Protein AF-A0A259C3B8-F1 (afdb_monomer_lite)

Radius of gyration: 17.26 Å; chains: 1; bounding box: 40×35×34 Å

pLDDT: mean 86.59, std 12.56, range [41.91, 95.62]

Sequence (79 aa):
MARTLGRPAIDIFFDILRKDRLATSCLMHVGHEENVQHIMQHRVHMGGSDAILHGETLHPRAYGTFTRYLGNDSLRLCA

Secondary structure (DSSP, 8-state):
-HHHHTS-HHHHHHHHHHHTTS----------HHHHHHHHTSTT----------SSS--THHHHHHHHIIIIIGGGT--

Structure (mmCIF, N/CA/C/O backbone):
data_AF-A0A259C3B8-F1
#
_entry.id   AF-A0A259C3B8-F1
#
loop_
_atom_site.group_PDB
_atom_site.id
_atom_site.type_symbol
_atom_site.label_atom_id
_atom_site.label_alt_id
_atom_site.label_comp_id
_atom_site.label_asym_id
_atom_site.label_entity_id
_atom_site.label_seq_id
_atom_site.pdbx_PDB_ins_code
_atom_site.Cartn_x
_atom_site.Cartn_y
_atom_site.Cartn_z
_atom_site.occupancy
_atom_site.B_iso_or_equiv
_atom_site.auth_seq_id
_atom_site.auth_comp_id
_atom_site.auth_asym_id
_atom_site.auth_atom_id
_atom_site.pdbx_PDB_model_num
ATOM 1 N N . MET A 1 1 ? 10.132 1.957 12.456 1.00 79.62 1 MET A N 1
ATOM 2 C CA . MET A 1 1 ? 11.292 2.822 12.144 1.00 79.62 1 MET A CA 1
ATOM 3 C C . MET A 1 1 ? 11.582 3.834 13.248 1.00 79.62 1 MET A C 1
ATOM 5 O O . MET A 1 1 ? 12.548 3.619 13.957 1.00 79.62 1 MET A O 1
ATOM 9 N N . ALA A 1 2 ? 10.755 4.866 13.471 1.00 87.25 2 ALA A N 1
ATOM 10 C CA . ALA A 1 2 ? 11.006 5.878 14.515 1.00 87.25 2 ALA A CA 1
ATOM 11 C C . ALA A 1 2 ? 11.224 5.275 15.919 1.00 87.25 2 ALA A C 1
ATOM 13 O O . ALA A 1 2 ? 12.233 5.546 16.559 1.00 87.25 2 ALA A O 1
ATOM 14 N N . ARG A 1 3 ? 10.340 4.352 16.335 1.00 88.19 3 ARG A N 1
ATOM 15 C CA . ARG A 1 3 ? 10.460 3.602 17.601 1.00 88.19 3 ARG A CA 1
ATOM 16 C C . ARG A 1 3 ? 11.765 2.806 17.703 1.00 88.19 3 ARG A C 1
ATOM 18 O O . ARG A 1 3 ? 12.422 2.852 18.729 1.00 88.19 3 ARG A O 1
ATOM 25 N N . THR A 1 4 ? 12.143 2.109 16.632 1.00 93.12 4 THR A N 1
ATOM 26 C CA . THR A 1 4 ? 13.384 1.319 16.552 1.00 93.12 4 THR A CA 1
ATOM 27 C C . THR A 1 4 ? 14.629 2.192 16.693 1.00 93.12 4 THR A C 1
ATOM 29 O O . THR A 1 4 ? 15.622 1.756 17.255 1.00 93.12 4 THR A O 1
ATOM 32 N N . LEU A 1 5 ? 14.569 3.424 16.184 1.00 92.75 5 LEU A N 1
ATOM 33 C CA . LEU A 1 5 ? 15.683 4.370 16.188 1.00 92.75 5 LEU A CA 1
ATOM 34 C C . LEU A 1 5 ? 15.690 5.294 17.416 1.00 92.75 5 LEU A C 1
ATOM 36 O O . LEU A 1 5 ? 16.607 6.097 17.541 1.00 92.75 5 LEU A O 1
ATOM 40 N N . GLY A 1 6 ? 14.676 5.232 18.288 1.00 94.94 6 GLY A N 1
ATOM 41 C CA . GLY A 1 6 ? 14.555 6.118 19.452 1.00 94.94 6 GLY A CA 1
ATOM 42 C C . GLY A 1 6 ? 14.426 7.606 19.100 1.00 94.94 6 GLY A C 1
ATOM 43 O O . GLY A 1 6 ? 14.757 8.457 19.918 1.00 94.94 6 GLY A O 1
ATOM 44 N N . ARG A 1 7 ? 13.975 7.931 17.881 1.00 95.62 7 ARG A N 1
ATOM 45 C CA . ARG A 1 7 ? 13.881 9.308 17.370 1.00 95.62 7 ARG A CA 1
ATOM 46 C C . ARG A 1 7 ? 12.424 9.738 17.190 1.00 95.62 7 ARG A C 1
ATOM 48 O O . ARG A 1 7 ? 11.588 8.893 16.849 1.00 95.62 7 ARG A O 1
ATOM 55 N N . PRO A 1 8 ? 12.109 11.037 17.343 1.00 94.00 8 PRO A N 1
ATOM 56 C CA . PRO A 1 8 ? 10.820 11.587 16.941 1.00 94.00 8 PRO A CA 1
ATOM 57 C C . PRO A 1 8 ? 10.487 11.235 15.484 1.00 94.00 8 PRO A C 1
ATOM 59 O O . PRO A 1 8 ? 11.339 11.309 14.598 1.00 94.00 8 PRO A O 1
ATOM 62 N N . ALA A 1 9 ? 9.232 10.862 15.214 1.00 91.25 9 ALA A N 1
ATOM 63 C CA . ALA A 1 9 ? 8.796 10.494 13.863 1.00 91.25 9 ALA A CA 1
ATOM 64 C C . ALA A 1 9 ? 8.965 11.643 12.854 1.00 91.25 9 ALA A C 1
ATOM 66 O O . ALA A 1 9 ? 9.259 11.398 11.686 1.00 91.25 9 ALA A O 1
ATOM 67 N N . ILE A 1 10 ? 8.831 12.887 13.322 1.00 92.19 10 ILE A N 1
ATOM 68 C CA . ILE A 1 10 ? 8.986 14.085 12.498 1.00 92.19 10 ILE A CA 1
ATOM 69 C C . ILE A 1 10 ? 10.420 14.262 11.975 1.00 92.19 10 ILE A C 1
ATOM 71 O O . ILE A 1 10 ? 10.609 14.630 10.819 1.00 92.19 10 ILE A O 1
ATOM 75 N N . ASP A 1 11 ? 11.432 13.906 12.768 1.00 94.69 11 ASP A N 1
ATOM 76 C CA . ASP A 1 11 ? 12.832 13.998 12.341 1.00 94.69 11 ASP A CA 1
ATOM 77 C C . ASP A 1 11 ? 13.128 12.992 11.228 1.00 94.69 11 ASP A C 1
ATOM 79 O O . ASP A 1 11 ? 13.816 13.296 10.257 1.00 94.69 11 ASP A O 1
ATOM 83 N N . ILE A 1 12 ? 12.556 11.791 11.344 1.00 92.50 12 ILE A N 1
ATOM 84 C CA . ILE A 1 12 ? 12.652 10.753 10.317 1.00 92.50 12 ILE A CA 1
ATOM 85 C C . ILE A 1 12 ? 11.977 11.201 9.017 1.00 92.50 12 ILE A C 1
ATOM 87 O O . ILE A 1 12 ? 12.515 10.965 7.936 1.00 92.50 12 ILE A O 1
ATOM 91 N N . PHE A 1 13 ? 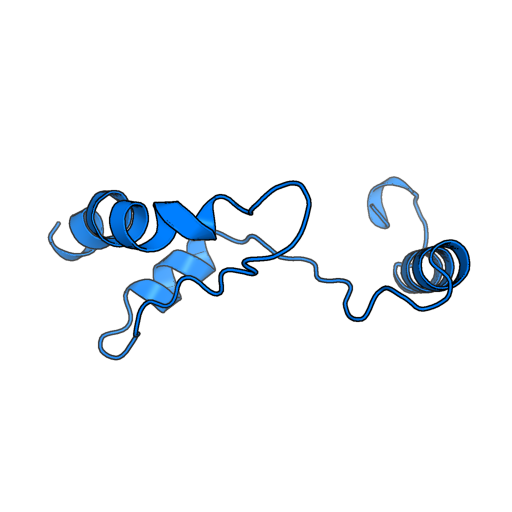10.819 11.856 9.113 1.00 90.62 13 PHE A N 1
ATOM 92 C CA . PHE A 1 13 ? 10.116 12.402 7.956 1.00 90.62 13 PHE A CA 1
ATOM 93 C C . PHE A 1 13 ? 10.965 13.448 7.217 1.00 90.62 13 PHE A C 1
ATOM 95 O O . PHE A 1 13 ? 11.176 13.321 6.010 1.00 90.62 13 PHE A O 1
ATOM 102 N N . PHE A 1 14 ? 11.530 14.428 7.932 1.00 93.12 14 PHE A N 1
ATOM 103 C CA . PHE A 1 14 ? 12.398 15.438 7.317 1.00 93.12 14 PHE A CA 1
ATOM 104 C C . PHE A 1 14 ? 13.695 14.854 6.746 1.00 93.12 14 PHE A C 1
ATOM 106 O O . PHE A 1 14 ? 14.163 15.319 5.706 1.00 93.12 14 PHE A O 1
ATOM 113 N N . ASP A 1 15 ? 14.266 13.830 7.381 1.00 94.06 15 ASP A N 1
ATOM 114 C CA . ASP A 1 15 ? 15.443 13.139 6.851 1.00 94.06 15 ASP A CA 1
ATOM 115 C C . ASP A 1 15 ? 15.156 12.478 5.496 1.00 94.06 15 ASP A C 1
ATOM 117 O O . ASP A 1 15 ? 15.999 12.541 4.600 1.00 94.06 15 ASP A O 1
ATOM 121 N N . ILE A 1 16 ? 13.983 11.855 5.330 1.00 93.12 16 ILE A N 1
ATOM 122 C CA . ILE A 1 16 ? 13.570 11.235 4.060 1.00 93.12 16 ILE A CA 1
ATOM 123 C C . ILE A 1 16 ? 13.412 12.307 2.980 1.00 93.12 16 ILE A C 1
ATOM 125 O O . ILE A 1 16 ? 14.064 12.205 1.942 1.00 93.12 16 ILE A O 1
ATOM 129 N N . LEU A 1 17 ? 12.652 13.367 3.276 1.00 94.12 17 LEU A N 1
ATOM 130 C CA . LEU A 1 17 ? 12.429 14.491 2.361 1.00 94.12 17 LEU A CA 1
ATOM 131 C C . LEU A 1 17 ? 13.733 15.157 1.899 1.00 94.12 17 LEU A C 1
ATOM 133 O O . LEU A 1 17 ? 13.873 15.570 0.750 1.00 94.12 17 LEU A O 1
ATOM 137 N N . ARG A 1 18 ? 14.722 15.292 2.786 1.00 95.31 18 ARG A N 1
ATOM 138 C CA . ARG A 1 18 ? 16.028 15.843 2.396 1.00 95.31 18 ARG A CA 1
ATOM 139 C C . ARG A 1 18 ? 16.807 14.880 1.504 1.00 95.31 18 ARG A C 1
ATOM 141 O O . ARG A 1 18 ? 17.398 15.319 0.521 1.00 95.31 18 ARG A O 1
ATOM 148 N N . LYS A 1 19 ? 16.823 13.585 1.838 1.00 95.44 19 LYS A N 1
ATOM 149 C CA . LYS A 1 19 ? 17.582 12.561 1.099 1.00 95.44 19 LYS A CA 1
ATOM 150 C C . LYS A 1 19 ? 17.061 12.349 -0.318 1.00 95.44 19 LYS A C 1
ATOM 152 O O . LYS A 1 19 ? 17.861 12.128 -1.224 1.00 95.44 19 LYS A O 1
ATOM 157 N N . ASP A 1 20 ? 15.751 12.427 -0.508 1.00 93.38 20 ASP A N 1
ATOM 158 C CA . ASP A 1 20 ? 15.112 12.203 -1.805 1.00 93.38 20 ASP A CA 1
ATOM 159 C C . ASP A 1 20 ? 14.852 13.485 -2.610 1.00 93.38 20 ASP A C 1
ATOM 161 O O . ASP A 1 20 ? 14.277 13.417 -3.694 1.00 93.38 20 ASP A O 1
ATOM 165 N N . ARG A 1 21 ? 15.308 14.643 -2.108 1.00 95.06 21 ARG A N 1
ATOM 166 C CA . ARG A 1 21 ? 15.114 15.968 -2.721 1.00 95.06 21 ARG A CA 1
ATOM 167 C C . ARG A 1 21 ? 13.638 16.351 -2.876 1.00 95.06 21 ARG A C 1
ATOM 169 O O . ARG A 1 21 ? 13.247 16.893 -3.907 1.00 95.06 21 ARG A O 1
ATOM 176 N N . LEU A 1 22 ? 12.847 16.118 -1.832 1.00 93.25 22 LEU A N 1
ATOM 177 C CA . LEU A 1 22 ? 11.413 16.413 -1.761 1.00 93.25 22 LEU A CA 1
ATOM 178 C C . LEU A 1 22 ? 10.582 15.617 -2.780 1.00 93.25 22 LEU A C 1
ATOM 180 O O . LEU A 1 22 ? 9.509 16.060 -3.186 1.00 93.25 22 LEU A O 1
ATOM 184 N N . ALA A 1 23 ? 11.074 14.449 -3.199 1.00 91.50 23 ALA A N 1
ATOM 185 C CA . ALA A 1 23 ? 10.363 13.584 -4.136 1.00 91.50 23 ALA A CA 1
ATOM 186 C C . ALA A 1 23 ? 9.249 12.768 -3.453 1.00 91.50 23 ALA A C 1
ATOM 188 O O . ALA A 1 23 ? 8.256 12.431 -4.101 1.00 91.50 23 ALA A O 1
ATOM 189 N N . THR A 1 24 ? 9.372 12.456 -2.156 1.00 88.19 24 THR A N 1
ATOM 190 C CA . THR A 1 24 ? 8.313 11.771 -1.402 1.00 88.19 24 THR A CA 1
ATOM 191 C C . THR A 1 24 ? 7.124 12.701 -1.200 1.00 88.19 24 THR A C 1
ATOM 193 O O . THR A 1 24 ? 7.182 13.665 -0.440 1.00 88.19 24 THR A O 1
ATOM 196 N N . SER A 1 25 ? 6.004 12.357 -1.830 1.00 81.00 25 SER A N 1
ATOM 197 C CA . SER A 1 25 ? 4.729 13.056 -1.659 1.00 81.00 25 SER A CA 1
ATOM 198 C C . SER A 1 25 ? 3.974 12.625 -0.401 1.00 81.00 25 SER A C 1
ATOM 200 O O . SER A 1 25 ? 3.186 13.397 0.143 1.00 81.00 25 SER A O 1
ATOM 202 N N . CYS A 1 26 ? 4.195 11.396 0.076 1.00 83.12 26 CYS A N 1
ATOM 203 C CA . CYS A 1 26 ? 3.501 10.868 1.240 1.00 83.12 26 CYS A CA 1
ATOM 204 C C . CYS A 1 26 ? 4.316 9.788 1.959 1.00 83.12 26 CYS A C 1
ATOM 206 O O . CYS A 1 26 ? 4.822 8.857 1.334 1.00 83.12 26 CYS A O 1
ATOM 208 N N . LEU A 1 27 ? 4.383 9.881 3.289 1.00 83.25 27 LEU A N 1
ATOM 209 C CA . LEU A 1 27 ? 4.870 8.813 4.156 1.00 83.25 27 LEU A CA 1
ATOM 210 C C . LEU A 1 27 ? 3.685 8.275 4.954 1.00 83.25 27 LEU A C 1
ATOM 212 O O . LEU A 1 27 ? 3.155 8.970 5.820 1.00 83.25 27 LEU A O 1
ATOM 216 N N . MET A 1 28 ? 3.278 7.039 4.681 1.00 83.06 28 MET A N 1
ATOM 217 C CA . MET A 1 28 ? 2.133 6.439 5.357 1.00 83.06 28 MET A CA 1
ATOM 218 C C . MET A 1 28 ? 2.552 5.241 6.200 1.00 83.06 28 MET A C 1
ATOM 220 O O . MET A 1 28 ? 3.336 4.395 5.771 1.00 83.06 28 MET A O 1
ATOM 224 N N . HIS A 1 29 ? 1.980 5.144 7.397 1.00 79.69 29 HIS A N 1
ATOM 225 C CA . HIS A 1 29 ? 1.977 3.907 8.165 1.00 79.69 29 HIS A CA 1
ATOM 226 C C . HIS A 1 29 ? 0.720 3.116 7.784 1.00 79.69 29 HIS A C 1
ATOM 228 O O . HIS A 1 29 ? -0.359 3.374 8.310 1.00 79.69 29 HIS A O 1
ATOM 234 N N . VAL A 1 30 ? 0.851 2.214 6.810 1.00 82.94 30 VAL A N 1
ATOM 235 C CA . VAL A 1 30 ? -0.265 1.458 6.210 1.00 82.94 30 VAL A CA 1
ATOM 236 C C . VAL A 1 30 ? -0.125 -0.041 6.449 1.00 82.94 30 VAL A C 1
ATOM 238 O O . VAL A 1 30 ? 0.959 -0.521 6.769 1.00 82.94 30 VAL A O 1
ATOM 241 N N . GLY A 1 31 ? -1.223 -0.774 6.236 1.00 77.12 31 GLY A N 1
ATOM 242 C CA . GLY A 1 31 ? -1.216 -2.238 6.176 1.00 77.12 31 GLY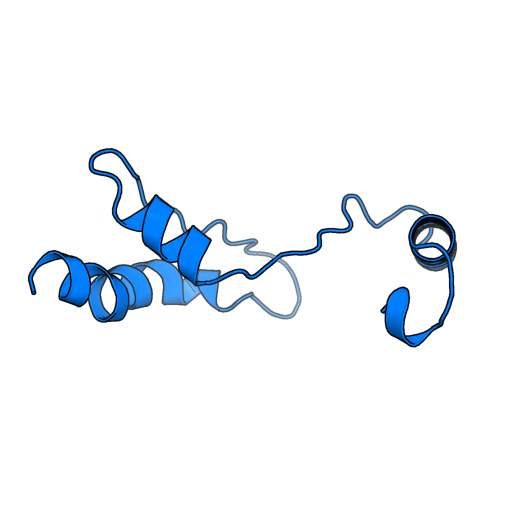 A CA 1
ATOM 243 C C . GLY A 1 31 ? -1.872 -2.939 7.364 1.00 77.12 31 GLY A C 1
ATOM 244 O O . GLY A 1 31 ? -1.324 -3.917 7.859 1.00 77.12 31 GLY A O 1
ATOM 245 N N . HIS A 1 32 ? -3.034 -2.466 7.827 1.00 88.88 32 HIS A N 1
ATOM 246 C CA . HIS A 1 32 ? -3.832 -3.208 8.808 1.00 88.88 32 HIS A CA 1
ATOM 247 C C . HIS A 1 32 ? -4.912 -4.033 8.102 1.00 88.88 32 HIS A C 1
ATOM 249 O O . HIS A 1 32 ? -5.950 -3.501 7.711 1.00 88.88 32 HIS A O 1
ATOM 255 N N . GLU A 1 33 ? -4.663 -5.330 7.940 1.00 88.69 33 GLU A N 1
ATOM 256 C CA . GLU A 1 33 ? -5.519 -6.239 7.166 1.00 88.69 33 GLU A CA 1
ATOM 257 C C . GLU A 1 33 ? -6.971 -6.269 7.670 1.00 88.69 33 GLU A C 1
ATOM 259 O O . GLU A 1 33 ? -7.898 -6.220 6.870 1.00 88.69 33 GLU A O 1
ATOM 264 N N . GLU A 1 34 ? -7.195 -6.257 8.987 1.00 90.50 34 GLU A N 1
ATOM 265 C CA . GLU A 1 34 ? -8.560 -6.275 9.542 1.00 90.50 34 GLU A CA 1
ATOM 266 C C . GLU A 1 34 ? -9.382 -5.047 9.123 1.00 90.50 34 GLU A C 1
ATOM 268 O O . GLU A 1 34 ? -10.571 -5.165 8.835 1.00 90.50 34 GLU A O 1
ATOM 273 N N . ASN A 1 35 ? -8.749 -3.873 9.009 1.00 90.81 35 ASN A N 1
ATOM 274 C CA . ASN A 1 35 ? -9.437 -2.664 8.555 1.00 90.81 35 ASN A CA 1
ATOM 275 C C . ASN A 1 35 ? -9.805 -2.775 7.075 1.00 90.81 35 ASN A C 1
ATOM 277 O O . ASN A 1 35 ? -10.888 -2.358 6.670 1.00 90.81 35 ASN A O 1
ATOM 281 N N . VAL A 1 36 ? -8.904 -3.350 6.274 1.00 90.00 36 VAL A N 1
ATOM 282 C CA . VAL A 1 36 ? -9.124 -3.598 4.846 1.00 90.00 36 VAL A CA 1
ATOM 283 C C . VAL A 1 36 ? -10.316 -4.539 4.663 1.00 90.00 36 VAL A C 1
ATOM 285 O O . VAL A 1 36 ? -11.259 -4.188 3.958 1.00 90.00 36 VAL A O 1
ATOM 288 N N . GLN A 1 37 ? -10.338 -5.666 5.378 1.00 88.88 37 GLN A N 1
ATOM 289 C CA . GLN A 1 37 ? -11.441 -6.630 5.336 1.00 88.88 37 GLN A CA 1
ATOM 290 C C . GLN A 1 37 ? -12.770 -6.004 5.769 1.00 88.88 37 GLN A C 1
ATOM 292 O O . GLN A 1 37 ? -13.774 -6.162 5.077 1.00 88.88 37 GLN A O 1
ATOM 297 N N . HIS A 1 38 ? -12.774 -5.238 6.863 1.00 90.88 38 HIS A N 1
ATOM 298 C CA . HIS A 1 38 ? -13.989 -4.602 7.369 1.00 90.88 38 HIS A CA 1
ATOM 299 C C . HIS A 1 38 ? -14.585 -3.604 6.359 1.00 90.88 38 HIS A C 1
ATOM 301 O O . HIS A 1 38 ? -15.796 -3.592 6.137 1.00 90.88 38 HIS A O 1
ATOM 307 N N . ILE A 1 39 ? -13.744 -2.809 5.687 1.00 90.94 39 ILE A N 1
ATOM 308 C CA . ILE A 1 39 ? -14.185 -1.905 4.613 1.00 90.94 39 ILE A CA 1
ATOM 309 C C . ILE A 1 39 ? -14.712 -2.703 3.414 1.00 90.94 39 ILE A C 1
ATOM 311 O O . ILE A 1 39 ? -15.763 -2.370 2.864 1.00 90.94 39 ILE A O 1
ATOM 315 N N . MET A 1 40 ? -14.004 -3.762 3.021 1.00 90.12 40 MET A N 1
ATOM 316 C CA . MET A 1 40 ? -14.332 -4.580 1.850 1.00 90.12 40 MET A CA 1
ATOM 317 C C . MET A 1 40 ? -15.649 -5.355 1.981 1.00 90.12 40 MET A C 1
ATOM 319 O O . MET A 1 40 ? -16.268 -5.669 0.963 1.00 90.12 40 MET A O 1
ATOM 323 N N . GLN A 1 41 ? -16.088 -5.634 3.211 1.00 88.12 41 GLN A N 1
ATOM 324 C CA . GLN A 1 41 ? -17.370 -6.275 3.526 1.00 88.12 41 GLN A CA 1
ATOM 325 C C . GLN A 1 41 ? -18.563 -5.305 3.508 1.00 88.12 41 GLN A C 1
ATOM 327 O O . GLN A 1 41 ? -19.715 -5.737 3.586 1.00 88.12 41 GLN A O 1
ATOM 332 N N . HIS A 1 42 ? -18.331 -3.992 3.414 1.00 91.69 42 HIS A N 1
ATOM 333 C CA . HIS A 1 42 ? -19.424 -3.029 3.407 1.00 91.69 42 HIS A CA 1
ATOM 334 C C . HIS A 1 42 ? -20.266 -3.158 2.127 1.00 91.69 42 HIS A C 1
ATOM 336 O O . HIS A 1 42 ? -19.738 -3.144 1.020 1.00 91.69 42 HIS A O 1
ATOM 342 N N . ARG A 1 43 ? -21.601 -3.193 2.261 1.00 92.50 43 ARG A N 1
ATOM 343 C CA . ARG A 1 43 ? -22.541 -3.494 1.156 1.00 92.50 43 ARG A CA 1
ATOM 344 C C . ARG A 1 43 ? -22.447 -2.583 -0.077 1.00 92.50 43 ARG A C 1
ATOM 346 O O . ARG A 1 43 ? -22.963 -2.935 -1.128 1.00 92.50 43 ARG A O 1
ATOM 353 N N . VAL A 1 44 ? -21.875 -1.385 0.072 1.00 95.38 44 VAL A N 1
ATOM 354 C CA . VAL A 1 44 ? -21.689 -0.423 -1.034 1.00 95.38 44 VAL A CA 1
ATOM 355 C C . VAL A 1 44 ? -20.224 -0.238 -1.427 1.00 95.38 44 VAL A C 1
ATOM 357 O O . VAL A 1 44 ? -19.896 0.694 -2.158 1.00 95.38 44 VAL A O 1
ATOM 360 N N . HIS A 1 45 ? -19.326 -1.066 -0.897 1.00 92.81 45 HIS A N 1
ATOM 361 C CA . HIS A 1 45 ? -17.928 -1.016 -1.280 1.00 92.81 45 HIS A CA 1
ATOM 362 C C . HIS A 1 45 ? -17.775 -1.443 -2.742 1.00 92.81 45 HIS A C 1
ATOM 364 O O . HIS A 1 45 ? -18.334 -2.447 -3.179 1.00 92.81 45 HIS A O 1
ATOM 370 N N . MET A 1 46 ? -16.993 -0.671 -3.489 1.00 92.38 46 MET A N 1
ATOM 371 C CA . MET A 1 46 ? -16.555 -1.028 -4.829 1.00 92.38 46 MET A CA 1
ATOM 372 C C . MET A 1 46 ? -15.071 -1.367 -4.786 1.00 92.38 46 MET A C 1
ATOM 374 O O . MET A 1 46 ? -14.274 -0.600 -4.246 1.00 92.38 46 MET A O 1
ATOM 378 N N . GLY A 1 47 ? -14.703 -2.489 -5.399 1.00 89.88 47 GLY A N 1
ATOM 379 C CA . GLY A 1 47 ? -13.306 -2.869 -5.558 1.00 89.88 47 GLY A CA 1
ATOM 380 C C . GLY A 1 47 ? -12.610 -2.038 -6.637 1.00 89.88 47 GLY A C 1
ATOM 381 O O . GLY A 1 47 ? -13.141 -1.849 -7.731 1.00 89.88 47 GLY A O 1
ATOM 382 N N . GLY A 1 48 ? -11.392 -1.587 -6.348 1.00 93.31 48 GLY A N 1
ATOM 383 C CA . GLY A 1 48 ? -10.496 -0.941 -7.303 1.00 93.31 48 GLY A CA 1
ATOM 384 C C . GLY A 1 48 ? -9.063 -1.391 -7.050 1.00 93.31 48 GLY A C 1
ATOM 385 O O . GLY A 1 48 ? -8.643 -1.508 -5.901 1.00 93.31 48 GLY A O 1
ATOM 386 N N . SER A 1 49 ? -8.304 -1.678 -8.110 1.00 94.56 49 SER A N 1
ATOM 387 C CA . SER A 1 49 ? -6.922 -2.150 -7.957 1.00 94.56 49 SER A CA 1
ATOM 388 C C . SER A 1 49 ? -5.976 -1.074 -7.435 1.00 94.56 49 SER A C 1
ATOM 390 O O . SER A 1 49 ? -4.974 -1.415 -6.808 1.00 94.56 49 SER A O 1
ATOM 392 N N . ASP A 1 50 ? -6.277 0.200 -7.710 1.00 93.44 50 ASP A N 1
ATOM 393 C CA . ASP A 1 50 ? -5.382 1.339 -7.468 1.00 93.44 50 ASP A CA 1
ATOM 394 C C . ASP A 1 50 ? -3.964 1.079 -8.018 1.00 93.44 50 ASP A C 1
ATOM 396 O O . ASP A 1 50 ? -2.931 1.351 -7.401 1.00 93.44 50 ASP A O 1
ATOM 400 N N . ALA A 1 51 ? -3.896 0.407 -9.164 1.00 93.50 51 ALA A N 1
ATOM 401 C CA . ALA A 1 51 ? -2.635 -0.001 -9.749 1.00 93.50 51 ALA A CA 1
ATOM 402 C C . ALA A 1 51 ? -1.888 1.209 -10.321 1.00 93.50 51 ALA A C 1
ATOM 404 O O . ALA A 1 51 ? -2.402 1.916 -11.184 1.00 93.50 51 ALA A O 1
ATOM 405 N N . ILE A 1 52 ? -0.638 1.395 -9.898 1.00 92.69 52 ILE A N 1
ATOM 406 C CA . ILE A 1 52 ? 0.301 2.276 -10.592 1.00 92.69 52 ILE A CA 1
ATOM 407 C C . ILE A 1 52 ? 0.958 1.429 -11.682 1.00 92.69 52 ILE A C 1
ATOM 409 O O . ILE A 1 52 ? 1.736 0.526 -11.383 1.00 92.69 52 ILE A O 1
ATOM 413 N N . LEU A 1 53 ? 0.595 1.681 -12.940 1.00 92.69 53 LEU A N 1
ATOM 414 C CA . LEU A 1 53 ? 0.997 0.878 -14.106 1.00 92.69 53 LEU A CA 1
ATOM 415 C C . LEU A 1 53 ? 2.285 1.397 -14.769 1.00 92.69 53 LEU A C 1
ATOM 417 O O . LEU A 1 53 ? 2.427 1.378 -15.991 1.00 92.69 53 LEU A O 1
ATOM 421 N N . HIS A 1 54 ? 3.204 1.923 -13.966 1.00 89.00 54 HIS A N 1
ATOM 422 C CA . HIS A 1 54 ? 4.470 2.484 -14.426 1.00 89.00 54 HIS A CA 1
ATOM 423 C C . HIS A 1 54 ? 5.575 2.209 -13.404 1.00 89.00 54 HIS A C 1
ATOM 425 O O . HIS A 1 54 ? 5.304 2.137 -12.206 1.00 89.00 54 HIS A O 1
ATOM 431 N N . GLY A 1 55 ? 6.813 2.088 -13.884 1.00 85.94 55 GLY A N 1
ATOM 432 C CA . GLY A 1 55 ? 7.988 1.723 -13.086 1.00 85.94 55 GLY A CA 1
ATOM 433 C C . GLY A 1 55 ? 8.562 0.358 -13.474 1.00 85.94 55 GLY A C 1
ATOM 434 O O . GLY A 1 55 ? 7.956 -0.385 -14.242 1.00 85.94 55 GLY A O 1
ATOM 435 N N . GLU A 1 56 ? 9.745 0.034 -12.949 1.00 89.75 56 GLU A N 1
ATOM 436 C CA . GLU A 1 56 ? 10.454 -1.222 -13.257 1.00 89.75 56 GLU A CA 1
ATOM 437 C C . GLU A 1 56 ? 9.734 -2.461 -12.705 1.00 89.75 56 GLU A C 1
ATOM 439 O O . GLU A 1 56 ? 9.803 -3.543 -13.283 1.00 89.75 56 GLU A O 1
ATOM 444 N N . THR A 1 57 ? 9.009 -2.300 -11.596 1.00 91.62 57 THR A N 1
ATOM 445 C CA . THR A 1 57 ? 8.248 -3.370 -10.946 1.00 91.62 57 THR A CA 1
ATOM 446 C C . THR A 1 57 ? 6.855 -2.889 -10.577 1.00 91.62 57 THR A C 1
ATOM 448 O O . 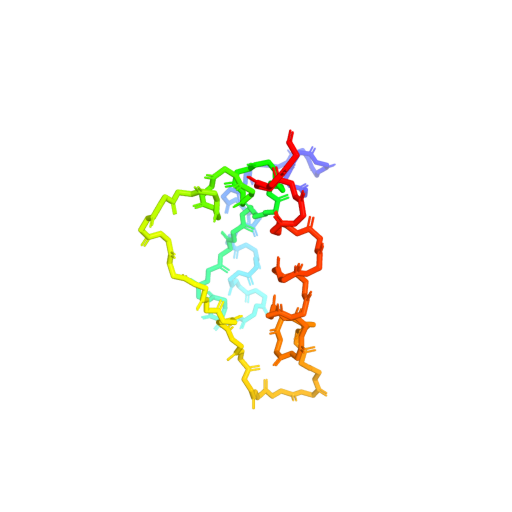THR A 1 57 ? 6.702 -1.828 -9.972 1.00 91.62 57 THR A O 1
ATOM 451 N N . LEU A 1 58 ? 5.842 -3.701 -10.876 1.00 93.12 58 LEU A N 1
ATOM 452 C CA . LEU A 1 58 ? 4.454 -3.410 -10.527 1.00 93.12 58 LEU A CA 1
ATOM 453 C C . LEU A 1 58 ? 4.093 -4.030 -9.175 1.00 93.12 58 LEU A C 1
ATOM 455 O O . LEU A 1 58 ? 4.422 -5.184 -8.895 1.00 93.12 58 LEU A O 1
ATOM 459 N N . HIS A 1 59 ? 3.357 -3.285 -8.350 1.00 93.06 59 HIS A N 1
ATOM 460 C CA . HIS A 1 59 ? 2.801 -3.824 -7.109 1.00 93.06 59 HIS A CA 1
ATOM 461 C C . HIS A 1 59 ? 1.819 -4.977 -7.418 1.00 93.06 59 HIS A C 1
ATOM 463 O O . HIS A 1 59 ? 1.029 -4.838 -8.354 1.00 93.06 59 HIS A O 1
ATOM 469 N N . PRO A 1 60 ? 1.759 -6.067 -6.621 1.00 93.56 60 PRO A N 1
ATOM 470 C CA . PRO A 1 60 ? 0.891 -7.222 -6.896 1.00 93.56 60 PRO A CA 1
ATOM 471 C C . PRO A 1 60 ? -0.594 -6.903 -7.108 1.00 93.56 60 PRO A C 1
ATOM 473 O O . PRO A 1 60 ? -1.291 -7.583 -7.856 1.00 93.56 60 PRO A O 1
ATOM 476 N N . ARG A 1 61 ? -1.075 -5.810 -6.504 1.00 93.88 61 ARG A N 1
ATOM 477 C CA . ARG A 1 61 ? -2.431 -5.269 -6.722 1.00 93.88 61 ARG A CA 1
ATOM 478 C C . ARG A 1 61 ? -2.745 -4.943 -8.191 1.00 93.88 61 ARG A C 1
ATOM 480 O O . ARG A 1 61 ? -3.906 -4.924 -8.574 1.00 93.88 61 ARG A O 1
ATOM 487 N N . ALA A 1 62 ? -1.732 -4.741 -9.034 1.00 95.50 62 ALA A N 1
ATOM 488 C CA . ALA A 1 62 ? -1.913 -4.494 -10.462 1.00 95.50 62 ALA A CA 1
ATOM 489 C C . ALA A 1 62 ? -2.564 -5.665 -11.211 1.00 95.50 62 ALA A C 1
ATOM 491 O O . ALA A 1 62 ? -3.294 -5.438 -12.170 1.00 95.50 62 ALA A O 1
ATOM 492 N N . TYR A 1 63 ? -2.336 -6.899 -10.759 1.00 94.00 63 TYR A N 1
ATOM 493 C CA . TYR A 1 63 ? -2.837 -8.113 -11.414 1.00 94.00 63 TYR A CA 1
ATOM 494 C C . TYR A 1 63 ? -3.606 -9.047 -10.468 1.00 94.00 63 TYR A C 1
ATOM 496 O O . TYR A 1 63 ? -4.322 -9.932 -10.926 1.00 94.00 63 TYR A O 1
ATOM 504 N N . GLY A 1 64 ? -3.476 -8.859 -9.152 1.00 93.44 64 GLY A N 1
ATOM 505 C CA . GLY A 1 64 ? -4.029 -9.761 -8.143 1.00 93.44 64 GLY A CA 1
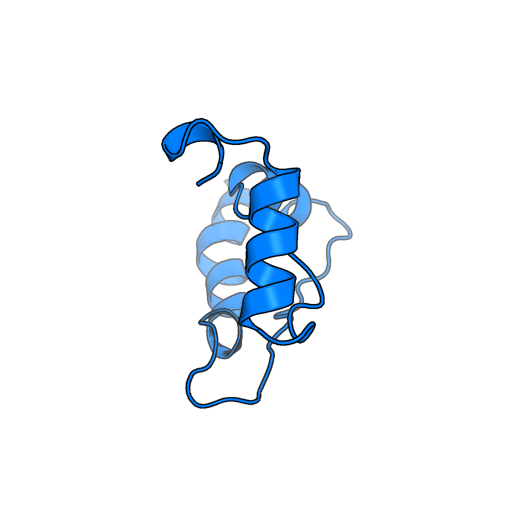ATOM 506 C C . GLY A 1 64 ? -5.247 -9.246 -7.377 1.00 93.44 64 GLY A C 1
ATOM 507 O O . GLY A 1 64 ? -5.818 -10.017 -6.613 1.00 93.44 64 GLY A O 1
ATOM 508 N N . THR A 1 65 ? -5.654 -7.974 -7.516 1.00 93.25 65 THR A N 1
ATOM 509 C CA . THR A 1 65 ? -6.699 -7.410 -6.634 1.00 93.25 65 THR A CA 1
ATOM 510 C C . THR A 1 65 ? -8.022 -8.152 -6.747 1.00 93.25 65 THR A C 1
ATOM 512 O O . THR A 1 65 ? -8.568 -8.576 -5.735 1.00 93.25 65 THR A O 1
ATOM 515 N N . PHE A 1 66 ? -8.537 -8.341 -7.962 1.00 91.88 66 PHE A N 1
ATOM 516 C CA . PHE A 1 66 ? -9.855 -8.952 -8.139 1.00 91.88 66 PHE A CA 1
ATOM 517 C C . PHE A 1 66 ? -9.842 -10.455 -7.869 1.00 91.88 66 PHE A C 1
ATOM 519 O O . PHE A 1 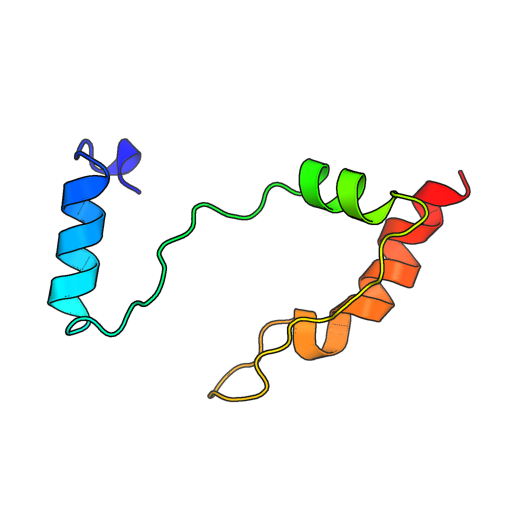66 ? -10.780 -10.970 -7.275 1.00 91.88 66 PHE A O 1
ATOM 526 N N . THR A 1 67 ? -8.768 -11.160 -8.227 1.00 91.19 67 THR A N 1
ATOM 527 C CA . THR A 1 67 ? -8.596 -12.579 -7.883 1.00 91.19 67 THR A CA 1
ATOM 528 C C . THR A 1 67 ? -8.484 -12.788 -6.376 1.00 91.19 67 THR A C 1
ATOM 530 O O . THR A 1 67 ? -9.121 -13.699 -5.849 1.00 91.19 67 THR A O 1
ATOM 533 N N . ARG A 1 68 ? -7.753 -11.923 -5.658 1.00 88.69 68 ARG A N 1
ATOM 534 C CA . ARG A 1 68 ? -7.726 -11.931 -4.189 1.00 88.69 68 ARG A CA 1
ATOM 535 C C . ARG A 1 68 ? -9.104 -11.637 -3.609 1.00 88.69 68 ARG A C 1
ATOM 537 O O . ARG A 1 68 ? -9.540 -12.386 -2.740 1.00 88.69 68 ARG A O 1
ATOM 544 N N . TYR A 1 69 ? -9.767 -10.586 -4.094 1.00 85.12 69 TYR A N 1
ATOM 545 C CA . TYR A 1 69 ? -11.078 -10.194 -3.592 1.00 85.12 69 TYR A CA 1
ATOM 546 C C . TYR A 1 69 ? -12.068 -11.347 -3.737 1.00 85.12 69 TYR A C 1
ATOM 548 O O . TYR A 1 69 ? -12.648 -11.766 -2.743 1.00 85.12 69 TYR A O 1
ATOM 556 N N . LEU A 1 70 ? -12.156 -11.921 -4.944 1.00 84.69 70 LEU A N 1
ATOM 557 C CA . LEU A 1 70 ? -13.077 -13.004 -5.279 1.00 84.69 70 LEU A CA 1
ATOM 558 C C . LEU A 1 70 ? -12.776 -14.314 -4.532 1.00 84.69 70 LEU A C 1
ATOM 560 O O . LEU A 1 70 ? -13.702 -14.992 -4.087 1.00 84.69 70 LEU A O 1
ATOM 564 N N . GLY A 1 71 ? -11.499 -14.670 -4.378 1.00 81.75 71 GLY A N 1
ATOM 565 C CA . GLY A 1 71 ? -11.093 -15.914 -3.726 1.00 81.75 71 GLY A CA 1
ATOM 566 C C . GLY A 1 71 ? -11.059 -15.826 -2.202 1.00 81.75 71 GLY A C 1
ATOM 567 O O . GLY A 1 71 ? -11.732 -16.588 -1.519 1.00 81.75 71 GLY A O 1
ATOM 568 N N . ASN A 1 72 ? -10.255 -14.919 -1.655 1.00 65.75 72 ASN A N 1
ATOM 569 C CA . ASN A 1 72 ? -9.911 -14.923 -0.235 1.00 65.75 72 ASN A CA 1
ATOM 570 C C . ASN A 1 72 ? -10.927 -14.158 0.624 1.00 65.75 72 ASN A C 1
ATOM 572 O O . ASN A 1 72 ? -11.213 -14.564 1.751 1.00 65.75 72 ASN A O 1
ATOM 576 N N . ASP A 1 73 ? -11.483 -13.073 0.082 1.00 57.31 73 ASP A N 1
ATOM 577 C CA . ASP A 1 73 ? -12.294 -12.137 0.860 1.00 57.31 73 ASP A CA 1
ATOM 578 C C . ASP A 1 73 ? -13.807 -12.373 0.664 1.00 57.31 73 ASP A C 1
ATOM 580 O O . ASP A 1 73 ? -14.549 -12.339 1.647 1.00 57.31 73 ASP A O 1
ATOM 584 N N . SER A 1 74 ? -14.295 -12.724 -0.537 1.00 56.03 74 SER A N 1
ATOM 585 C CA . SER A 1 74 ? -15.725 -13.064 -0.734 1.00 56.03 74 SER A CA 1
ATOM 586 C C . SER A 1 74 ? -16.149 -14.406 -0.155 1.00 56.03 74 SER A C 1
ATOM 588 O O . SER A 1 74 ? -17.300 -14.530 0.255 1.00 56.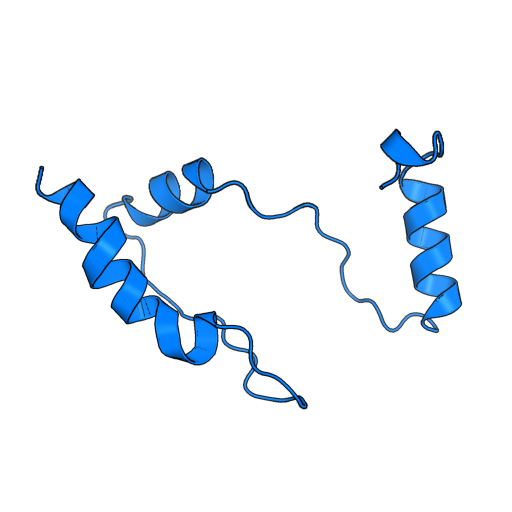03 74 SER A O 1
ATOM 590 N N . LEU A 1 75 ? -15.262 -15.404 -0.057 1.00 51.59 75 LEU A N 1
ATOM 591 C CA . LEU A 1 75 ? -15.621 -16.670 0.599 1.00 51.59 75 LEU A CA 1
ATOM 592 C C . LEU A 1 75 ? -15.960 -16.475 2.088 1.00 51.59 75 LEU A C 1
ATOM 594 O O . LEU A 1 75 ? -16.719 -17.262 2.643 1.00 51.59 75 LEU A O 1
ATOM 598 N N . ARG A 1 76 ? -15.468 -15.400 2.719 1.00 51.59 76 ARG A N 1
ATOM 599 C CA . ARG A 1 76 ? -15.808 -15.020 4.101 1.00 51.59 76 ARG A CA 1
ATOM 600 C C . ARG A 1 76 ? -17.114 -14.233 4.240 1.00 51.59 76 ARG A C 1
ATOM 602 O O . ARG A 1 76 ? -17.574 -14.056 5.357 1.00 51.59 76 ARG A O 1
ATOM 609 N N . LEU A 1 77 ? -17.696 -13.740 3.146 1.00 47.91 77 LEU A N 1
ATOM 610 C CA . LEU A 1 77 ? -19.011 -13.081 3.151 1.00 47.91 77 LEU A CA 1
ATOM 611 C C . LEU A 1 77 ? -20.171 -14.083 3.030 1.00 47.91 77 LEU A C 1
ATOM 613 O O . LEU A 1 77 ? -21.306 -13.738 3.346 1.00 47.91 77 LEU A O 1
ATOM 617 N N . CYS A 1 78 ? -19.899 -15.302 2.553 1.00 43.16 78 CYS A N 1
ATOM 618 C CA . CYS A 1 78 ? -20.894 -16.362 2.363 1.00 43.16 78 CYS A CA 1
ATOM 619 C C . CYS A 1 78 ? -20.826 -17.491 3.410 1.00 43.16 78 CYS A C 1
ATOM 621 O O . CYS A 1 78 ? -21.598 -18.443 3.298 1.00 43.16 78 CYS A O 1
ATOM 623 N N . ALA A 1 79 ? -19.915 -17.405 4.384 1.00 41.91 79 ALA A N 1
ATOM 624 C CA . ALA A 1 79 ? -19.792 -18.319 5.523 1.00 41.91 79 ALA A CA 1
ATOM 625 C C . ALA A 1 79 ? -20.223 -17.605 6.807 1.00 41.91 79 ALA A C 1
ATOM 627 O O . ALA A 1 79 ? -20.869 -18.265 7.650 1.00 41.91 79 ALA A O 1
#

Foldseek 3Di:
DCVVVVHDPVVVVVVVCVVVVNPDPDDDPDDDVVVVLVQLLDPPDDDDLPWPPDDPDTDPSVPCRVVCCVPPRVVVNVD